Protein AF-A0A2N7XST7-F1 (afdb_monomer_lite)

Structure (mmCIF, N/CA/C/O backbone):
data_AF-A0A2N7XST7-F1
#
_entry.id   AF-A0A2N7XST7-F1
#
loop_
_atom_site.group_PDB
_atom_site.id
_atom_site.type_symbol
_atom_site.label_atom_id
_atom_site.label_alt_id
_atom_site.label_comp_id
_atom_site.label_asym_id
_atom_site.label_entity_id
_atom_site.label_seq_id
_atom_site.pdbx_PDB_ins_code
_atom_site.Cartn_x
_atom_site.Cartn_y
_atom_site.Cartn_z
_atom_site.occupancy
_atom_site.B_iso_or_equiv
_atom_site.auth_seq_id
_atom_site.auth_comp_id
_atom_site.auth_asym_id
_atom_site.auth_atom_id
_atom_site.pdbx_PDB_model_num
ATOM 1 N N . ASN A 1 1 ? -2.894 -2.944 28.668 1.00 60.91 1 ASN A N 1
ATOM 2 C CA . ASN A 1 1 ? -3.264 -3.018 27.241 1.00 60.91 1 ASN A CA 1
ATOM 3 C C . ASN A 1 1 ? -3.103 -4.455 26.781 1.00 60.91 1 ASN A C 1
ATOM 5 O O . ASN A 1 1 ? -2.045 -5.015 27.039 1.00 60.91 1 ASN A O 1
ATOM 9 N N . ARG A 1 2 ? -4.132 -5.078 26.196 1.00 86.75 2 ARG A N 1
ATOM 10 C CA . ARG A 1 2 ? -4.048 -6.458 25.690 1.00 86.75 2 ARG A CA 1
ATOM 11 C C . ARG A 1 2 ? -4.133 -6.401 24.172 1.00 86.75 2 ARG A C 1
ATOM 13 O O . ARG A 1 2 ? -5.186 -6.089 23.637 1.00 86.75 2 ARG A O 1
ATOM 20 N N . LEU A 1 3 ? -3.010 -6.658 23.513 1.00 94.38 3 LEU A N 1
ATOM 21 C CA . LEU A 1 3 ? -2.930 -6.755 22.060 1.00 94.38 3 LEU A CA 1
ATOM 22 C C . LEU A 1 3 ? -3.066 -8.223 21.654 1.00 94.38 3 LEU A C 1
ATOM 24 O O . LEU A 1 3 ? -2.532 -9.107 22.328 1.00 94.38 3 LEU A O 1
ATOM 28 N N . SER A 1 4 ? -3.763 -8.474 20.553 1.00 95.56 4 SER A N 1
ATOM 29 C CA . SER A 1 4 ? -3.814 -9.775 19.888 1.00 95.56 4 SER A CA 1
ATOM 30 C C . SER A 1 4 ? -3.456 -9.593 18.422 1.00 95.56 4 SER A C 1
ATOM 32 O O . SER A 1 4 ? -3.873 -8.628 17.787 1.00 95.56 4 SER A O 1
ATOM 34 N N . HIS A 1 5 ? -2.680 -10.528 17.889 1.00 95.94 5 HIS A N 1
ATOM 35 C CA . HIS A 1 5 ? -2.397 -10.594 16.460 1.00 95.94 5 HIS A CA 1
ATOM 36 C C . HIS A 1 5 ? -3.664 -10.986 15.685 1.00 95.94 5 HIS A C 1
ATOM 38 O O . HIS A 1 5 ? -4.425 -11.835 16.145 1.00 95.94 5 HIS A O 1
ATOM 44 N N . VAL A 1 6 ? -3.882 -10.344 14.533 1.00 95.62 6 VAL A N 1
ATOM 45 C CA . VAL A 1 6 ? -5.011 -10.617 13.624 1.00 95.62 6 VAL A CA 1
ATOM 46 C C . VAL A 1 6 ? -4.501 -11.237 12.326 1.00 95.62 6 VAL A C 1
ATOM 48 O O . VAL A 1 6 ? -4.919 -12.330 11.956 1.00 95.62 6 VAL A O 1
ATOM 51 N N . ALA A 1 7 ? -3.583 -10.554 11.636 1.00 95.69 7 ALA A N 1
ATOM 52 C CA . ALA A 1 7 ? -3.024 -11.015 10.371 1.00 95.69 7 ALA A CA 1
ATOM 53 C C . ALA A 1 7 ? -1.673 -10.351 10.068 1.00 95.69 7 ALA A C 1
ATOM 55 O O . ALA A 1 7 ? -1.355 -9.275 10.571 1.00 95.69 7 ALA A O 1
ATOM 56 N N . ASN A 1 8 ? -0.879 -10.995 9.211 1.00 96.62 8 ASN A N 1
ATOM 57 C CA . ASN A 1 8 ? 0.288 -10.405 8.560 1.00 96.62 8 ASN A CA 1
ATOM 58 C C . ASN A 1 8 ? 0.525 -11.083 7.205 1.00 96.62 8 ASN A C 1
ATOM 60 O O . ASN A 1 8 ? 0.167 -12.241 7.003 1.00 96.62 8 ASN A O 1
ATOM 64 N N . GLY A 1 9 ? 1.186 -10.389 6.283 1.00 95.88 9 GLY A N 1
ATOM 65 C CA . GLY A 1 9 ? 1.425 -10.923 4.946 1.00 95.88 9 GLY A CA 1
ATOM 66 C C . GLY A 1 9 ? 2.292 -10.016 4.087 1.00 95.88 9 GLY A C 1
ATOM 67 O O . GLY A 1 9 ? 2.873 -9.046 4.570 1.00 95.88 9 GLY A O 1
ATOM 68 N N . LYS A 1 10 ? 2.407 -10.364 2.801 1.00 96.75 10 LYS A N 1
ATOM 69 C CA . LYS A 1 10 ? 3.112 -9.571 1.785 1.00 96.75 10 LYS A CA 1
ATOM 70 C C . LYS A 1 10 ? 2.338 -9.633 0.473 1.00 96.75 10 LYS A C 1
ATOM 72 O O . LYS A 1 10 ? 2.094 -10.727 -0.032 1.00 96.75 10 LYS A O 1
ATOM 77 N N . LEU A 1 11 ? 2.031 -8.477 -0.105 1.00 96.19 11 LEU A N 1
ATOM 78 C CA . LEU A 1 11 ? 1.450 -8.381 -1.442 1.00 96.19 11 LEU A CA 1
ATOM 79 C C . LEU A 1 11 ? 2.574 -8.427 -2.483 1.00 96.19 11 LEU A C 1
ATOM 81 O O . LEU A 1 11 ? 3.451 -7.563 -2.505 1.00 96.19 11 LEU A O 1
ATOM 85 N N . LYS A 1 12 ? 2.586 -9.464 -3.326 1.00 96.69 12 LYS A N 1
ATOM 86 C CA . LYS A 1 12 ? 3.623 -9.663 -4.349 1.00 96.69 12 LYS A CA 1
ATOM 87 C C . LYS A 1 12 ? 3.093 -9.259 -5.718 1.00 96.69 12 LYS A C 1
ATOM 89 O O . LYS A 1 12 ? 2.020 -9.683 -6.126 1.00 96.69 12 LYS A O 1
ATOM 94 N N . THR A 1 13 ? 3.879 -8.473 -6.446 1.00 96.69 13 THR A N 1
ATOM 95 C CA . THR A 1 13 ? 3.607 -8.134 -7.848 1.00 96.69 13 THR A CA 1
ATOM 96 C C . THR A 1 13 ? 4.599 -8.853 -8.752 1.00 96.69 13 THR A C 1
ATOM 98 O O . THR A 1 13 ? 5.734 -9.101 -8.346 1.00 96.69 13 THR A O 1
ATOM 101 N N . ASP A 1 14 ? 4.182 -9.175 -9.975 1.00 95.50 14 ASP A N 1
ATOM 102 C CA . ASP A 1 14 ? 5.077 -9.729 -10.991 1.00 95.50 14 ASP A CA 1
ATOM 103 C C . ASP A 1 14 ? 6.124 -8.681 -11.392 1.00 95.50 14 ASP A C 1
ATOM 105 O O . ASP A 1 14 ? 5.781 -7.578 -11.817 1.00 95.50 14 ASP A O 1
ATOM 109 N N . THR A 1 15 ? 7.405 -9.006 -11.232 1.00 92.62 15 THR A N 1
ATOM 110 C CA . THR A 1 15 ? 8.514 -8.101 -11.546 1.00 92.62 15 THR A CA 1
ATOM 111 C C . THR A 1 15 ? 8.763 -7.958 -13.044 1.00 92.62 15 THR A C 1
ATOM 113 O O . THR A 1 15 ? 9.356 -6.953 -13.438 1.00 92.62 15 THR A O 1
ATOM 116 N N . ALA A 1 16 ? 8.295 -8.905 -13.864 1.00 96.25 16 ALA A N 1
ATOM 117 C CA . ALA A 1 16 ? 8.376 -8.831 -15.320 1.00 96.25 16 ALA A CA 1
ATOM 118 C C . ALA A 1 16 ? 7.306 -7.901 -15.917 1.00 96.25 16 ALA A C 1
ATOM 120 O O . ALA A 1 16 ? 7.481 -7.374 -17.017 1.00 96.25 16 ALA A O 1
ATOM 121 N N . ALA A 1 17 ? 6.212 -7.654 -15.189 1.00 97.19 17 ALA A N 1
ATOM 122 C CA . ALA A 1 17 ? 5.141 -6.782 -15.646 1.00 97.19 17 ALA A CA 1
ATOM 123 C C . ALA A 1 17 ? 5.549 -5.291 -15.638 1.00 97.19 17 ALA A C 1
ATOM 125 O O . ALA A 1 17 ? 6.247 -4.829 -14.724 1.00 97.19 17 ALA A O 1
ATOM 126 N N . PRO A 1 18 ? 5.049 -4.484 -16.596 1.00 97.56 18 PRO A N 1
ATOM 127 C CA . PRO A 1 18 ? 5.222 -3.037 -16.571 1.00 97.56 18 PRO A CA 1
ATOM 128 C C . PRO A 1 18 ? 4.702 -2.425 -15.269 1.00 97.56 18 PRO A C 1
ATOM 130 O O . PRO A 1 18 ? 3.661 -2.831 -14.747 1.00 97.56 18 PRO A O 1
ATOM 133 N N . LEU A 1 19 ? 5.391 -1.398 -14.769 1.00 96.62 19 LEU A N 1
ATOM 134 C CA . LEU A 1 19 ? 5.072 -0.787 -13.479 1.00 96.62 19 LEU A CA 1
ATOM 135 C C . LEU A 1 19 ? 3.592 -0.384 -13.315 1.00 96.62 19 LEU A C 1
ATOM 137 O O . LEU A 1 19 ? 3.029 -0.736 -12.282 1.00 96.62 19 LEU A O 1
ATOM 141 N N . PRO A 1 20 ? 2.913 0.247 -14.296 1.00 98.00 20 PRO A N 1
ATOM 142 C CA . PRO A 1 20 ? 1.497 0.586 -14.143 1.00 98.00 20 PRO A CA 1
ATOM 143 C C . PRO A 1 20 ? 0.602 -0.629 -13.854 1.00 98.00 20 PRO A C 1
ATOM 145 O O . PRO A 1 20 ? -0.311 -0.545 -13.039 1.00 98.00 20 PRO A O 1
ATOM 148 N N . ARG A 1 21 ? 0.894 -1.791 -14.460 1.00 98.31 21 ARG A N 1
ATOM 149 C CA . ARG A 1 21 ? 0.156 -3.040 -14.198 1.00 98.31 21 ARG A CA 1
ATOM 150 C C . ARG A 1 21 ? 0.422 -3.569 -12.796 1.00 98.31 21 ARG A C 1
ATOM 152 O O . ARG A 1 21 ? -0.498 -4.048 -12.142 1.00 98.31 21 ARG A O 1
ATOM 159 N N . ARG A 1 22 ? 1.659 -3.440 -12.317 1.00 98.31 22 ARG A N 1
ATOM 160 C CA . ARG A 1 22 ? 2.028 -3.810 -10.946 1.00 98.31 22 ARG A CA 1
ATOM 161 C C . ARG A 1 22 ? 1.321 -2.931 -9.916 1.00 98.31 22 ARG A C 1
ATOM 163 O O . ARG A 1 22 ? 0.818 -3.461 -8.935 1.00 98.31 22 ARG A O 1
ATOM 170 N N . LEU A 1 23 ? 1.248 -1.621 -10.156 1.00 98.50 23 LEU A N 1
ATOM 171 C CA . LEU A 1 23 ? 0.543 -0.671 -9.290 1.00 98.50 23 LEU A CA 1
ATOM 172 C C . LEU A 1 23 ? -0.967 -0.950 -9.250 1.00 98.50 23 LEU A C 1
ATOM 174 O O . LEU A 1 23 ? -1.538 -0.997 -8.168 1.00 98.50 23 LEU A O 1
ATOM 178 N N . ALA A 1 24 ? -1.592 -1.228 -10.399 1.00 98.50 24 ALA A N 1
ATOM 179 C CA . ALA A 1 24 ? -3.004 -1.616 -10.453 1.00 98.50 24 ALA A CA 1
ATOM 180 C C . ALA A 1 24 ? -3.282 -2.940 -9.717 1.00 98.50 24 ALA A C 1
ATOM 182 O O . ALA A 1 24 ? -4.285 -3.074 -9.024 1.00 98.50 24 ALA A O 1
ATOM 183 N N . HIS A 1 25 ? -2.381 -3.921 -9.831 1.00 98.44 25 HIS A N 1
ATOM 184 C CA . HIS A 1 25 ? -2.511 -5.176 -9.092 1.00 98.44 25 HIS A CA 1
ATOM 185 C C . HIS A 1 25 ? -2.336 -4.970 -7.578 1.00 98.44 25 HIS A C 1
ATOM 187 O O . HIS A 1 25 ? -3.064 -5.571 -6.791 1.00 98.44 25 HIS A O 1
ATOM 193 N N . LEU A 1 26 ? -1.407 -4.100 -7.166 1.00 98.44 26 LEU A N 1
ATOM 194 C CA . LEU A 1 26 ? -1.243 -3.716 -5.764 1.00 98.44 26 LEU A CA 1
ATOM 195 C C . LEU A 1 26 ? -2.519 -3.070 -5.202 1.00 98.44 26 LEU A C 1
ATOM 197 O O . LEU A 1 26 ? -2.955 -3.478 -4.132 1.00 98.44 26 LEU A O 1
ATOM 201 N N . ASP A 1 27 ? -3.128 -2.130 -5.932 1.00 98.62 27 ASP A N 1
ATOM 202 C CA . ASP A 1 27 ? -4.395 -1.481 -5.556 1.00 98.62 27 ASP A CA 1
ATOM 203 C C . ASP A 1 27 ? -5.526 -2.498 -5.354 1.00 98.62 27 ASP A C 1
ATOM 205 O O . ASP A 1 27 ? -6.211 -2.477 -4.332 1.00 98.62 27 ASP A O 1
ATOM 209 N N . ALA A 1 28 ? -5.680 -3.440 -6.290 1.00 98.38 28 ALA A N 1
ATOM 210 C CA . ALA A 1 28 ? -6.714 -4.469 -6.216 1.00 98.38 28 ALA A CA 1
ATOM 211 C C . ALA A 1 28 ? -6.534 -5.389 -4.997 1.00 98.38 28 ALA A C 1
ATOM 213 O O . ALA A 1 28 ? -7.489 -5.635 -4.260 1.00 98.38 28 ALA A O 1
ATOM 214 N N . MET A 1 29 ? -5.308 -5.869 -4.757 1.00 98.44 29 MET A N 1
ATOM 215 C CA . MET A 1 29 ? -5.012 -6.712 -3.595 1.00 98.44 29 MET A CA 1
ATOM 216 C C . MET A 1 29 ? -5.179 -5.957 -2.273 1.00 98.44 29 MET A C 1
ATOM 218 O O . MET A 1 29 ? -5.689 -6.521 -1.309 1.00 98.44 29 MET A O 1
ATOM 222 N N . LEU A 1 30 ? -4.751 -4.693 -2.215 1.00 98.00 30 LEU A N 1
ATOM 223 C CA . LEU A 1 30 ? -4.895 -3.871 -1.018 1.00 98.00 30 LEU A CA 1
ATOM 224 C C . LEU A 1 30 ? -6.367 -3.571 -0.726 1.00 98.00 30 LEU A C 1
ATOM 226 O O . LEU A 1 30 ? -6.791 -3.693 0.415 1.00 98.00 30 LEU A O 1
ATOM 230 N N . SER A 1 31 ? -7.154 -3.249 -1.752 1.00 98.00 31 SER A N 1
ATOM 23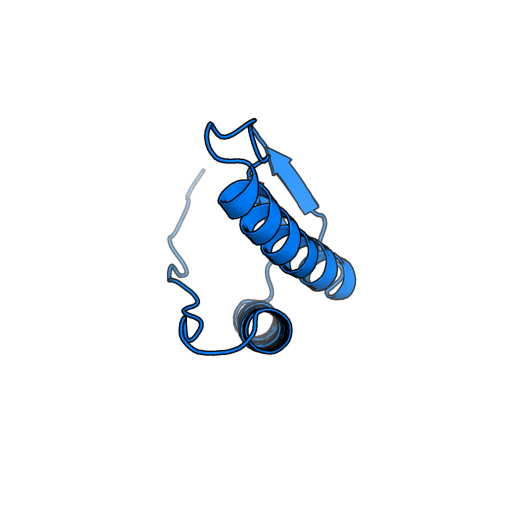1 C CA . SER A 1 31 ? -8.595 -3.020 -1.615 1.00 98.00 31 SER A CA 1
ATOM 232 C C . SER A 1 31 ? -9.311 -4.251 -1.054 1.00 98.00 31 SER A C 1
ATOM 234 O O . SER A 1 31 ? -10.123 -4.116 -0.144 1.00 98.00 31 SER A O 1
ATOM 236 N N . ALA A 1 32 ? -8.972 -5.451 -1.540 1.00 98.00 32 ALA A N 1
ATOM 237 C CA . ALA A 1 32 ? -9.502 -6.698 -0.991 1.00 98.00 32 ALA A CA 1
ATOM 238 C C . ALA A 1 32 ? -9.108 -6.882 0.484 1.00 98.00 32 ALA A C 1
ATOM 240 O O . ALA A 1 32 ? -9.966 -7.146 1.318 1.00 98.00 32 ALA A O 1
ATOM 241 N N . LEU A 1 33 ? -7.838 -6.640 0.828 1.00 97.62 33 LEU A N 1
ATOM 242 C CA . LEU A 1 33 ? -7.349 -6.750 2.205 1.00 97.62 33 LEU A CA 1
ATOM 243 C C . LEU A 1 33 ? -8.068 -5.788 3.167 1.00 97.62 33 LEU A C 1
ATOM 245 O O . LEU A 1 33 ? -8.387 -6.164 4.294 1.00 97.62 33 LEU A O 1
ATOM 249 N N . LEU A 1 34 ? -8.318 -4.548 2.732 1.00 97.31 34 LEU A N 1
ATOM 250 C CA . LEU A 1 34 ? -9.046 -3.557 3.526 1.00 97.31 34 LEU A CA 1
ATOM 251 C C . LEU A 1 34 ? -10.503 -3.976 3.756 1.00 97.31 34 LEU A C 1
ATOM 253 O O . LEU A 1 34 ? -11.020 -3.755 4.845 1.00 97.31 34 LEU A O 1
ATOM 257 N N . ILE A 1 35 ? -11.145 -4.613 2.771 1.00 97.19 35 ILE A N 1
ATOM 258 C CA . ILE A 1 35 ? -12.504 -5.157 2.910 1.00 97.19 35 ILE A CA 1
ATOM 259 C C . ILE A 1 35 ? -12.519 -6.353 3.868 1.00 97.19 35 ILE A C 1
ATOM 261 O O . ILE A 1 35 ? -13.365 -6.404 4.757 1.00 97.19 35 ILE A O 1
ATOM 265 N N . ASP A 1 36 ? -11.580 -7.287 3.712 1.00 97.38 36 ASP A N 1
ATOM 266 C CA . ASP A 1 36 ? -11.536 -8.528 4.493 1.00 97.38 36 ASP A CA 1
ATOM 267 C C . ASP A 1 36 ? -11.288 -8.276 5.987 1.00 97.38 36 ASP A C 1
ATOM 269 O O . ASP A 1 36 ? -11.784 -9.018 6.837 1.00 97.38 36 ASP A O 1
ATOM 273 N N . HIS A 1 37 ? -10.515 -7.236 6.316 1.00 96.94 37 HIS A N 1
ATOM 274 C CA . HIS A 1 37 ? -10.148 -6.922 7.697 1.00 96.94 37 HIS A CA 1
ATOM 275 C C . HIS A 1 37 ? -10.871 -5.717 8.298 1.00 96.94 37 HIS A C 1
ATOM 277 O O . HIS A 1 37 ? -10.881 -5.613 9.522 1.00 96.94 37 HIS A O 1
ATOM 283 N N . ALA A 1 38 ? -11.440 -4.830 7.476 1.00 96.69 38 ALA A N 1
ATOM 284 C CA . ALA A 1 38 ? -12.152 -3.619 7.893 1.00 96.69 38 ALA A CA 1
ATOM 285 C C . ALA A 1 38 ? -11.478 -2.874 9.072 1.00 96.69 38 ALA A C 1
ATOM 287 O O . ALA A 1 38 ? -12.097 -2.716 10.126 1.00 96.69 38 ALA A O 1
ATOM 288 N N . PRO A 1 39 ? -10.196 -2.469 8.947 1.00 97.31 39 PRO A N 1
ATOM 289 C CA . PRO A 1 39 ? -9.497 -1.784 10.031 1.00 97.31 39 PRO A CA 1
ATOM 290 C C . PRO A 1 39 ? -10.081 -0.386 10.274 1.00 97.31 39 PRO A C 1
ATOM 292 O O . PRO A 1 39 ? -10.620 0.224 9.358 1.00 97.31 39 PRO A O 1
ATOM 295 N N . ASP A 1 40 ? -9.890 0.157 11.477 1.00 97.06 40 ASP A N 1
ATOM 296 C CA . ASP A 1 40 ? -10.343 1.516 11.816 1.00 97.06 40 ASP A CA 1
ATOM 297 C C . ASP A 1 40 ? -9.355 2.616 11.380 1.00 97.06 40 ASP A C 1
ATOM 299 O O . ASP A 1 40 ? -9.731 3.775 11.223 1.00 97.06 40 ASP A O 1
ATOM 303 N N . ALA A 1 41 ? -8.076 2.273 11.197 1.00 97.19 41 ALA A N 1
ATOM 304 C CA . ALA A 1 41 ? -7.017 3.216 10.836 1.00 97.19 41 ALA A CA 1
ATOM 305 C C . ALA A 1 41 ? -5.905 2.541 10.023 1.00 97.19 41 ALA A C 1
ATOM 307 O O . ALA A 1 41 ? -5.729 1.319 10.059 1.00 97.19 41 ALA A O 1
ATOM 308 N N . CYS A 1 42 ? -5.118 3.351 9.314 1.00 97.62 42 CYS A N 1
ATOM 309 C CA . CYS A 1 42 ? -3.959 2.913 8.547 1.00 97.62 42 CYS A CA 1
ATOM 310 C C . CYS A 1 42 ? -2.686 3.603 9.053 1.00 97.62 42 CYS A C 1
ATOM 312 O O . CYS A 1 42 ? -2.671 4.810 9.274 1.00 97.62 42 CYS A O 1
ATOM 314 N N . ALA A 1 43 ? -1.601 2.845 9.195 1.00 97.31 43 ALA A N 1
ATOM 315 C CA . ALA A 1 43 ? -0.276 3.380 9.488 1.00 97.31 43 ALA A CA 1
ATOM 316 C C . ALA A 1 43 ? 0.672 3.049 8.331 1.00 97.31 43 ALA A C 1
ATOM 318 O O . ALA A 1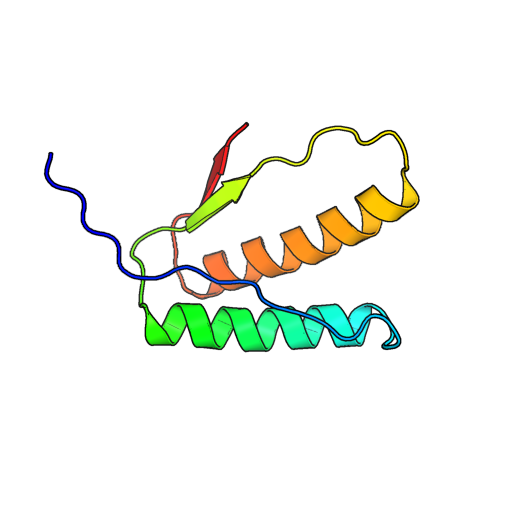 43 ? 0.743 1.894 7.900 1.00 97.31 43 ALA A O 1
ATOM 319 N N . VAL A 1 44 ? 1.395 4.050 7.830 1.00 96.19 44 VAL A N 1
ATOM 320 C CA . VAL A 1 44 ? 2.328 3.911 6.704 1.00 96.19 44 VAL A CA 1
ATOM 321 C C . VAL A 1 44 ? 3.675 4.527 7.071 1.00 96.19 44 VAL A C 1
ATOM 323 O O . VAL A 1 44 ? 3.745 5.641 7.576 1.00 96.19 44 VAL A O 1
ATOM 326 N N . GLU A 1 45 ? 4.762 3.818 6.787 1.00 94.75 45 GLU A N 1
ATOM 327 C CA . GLU A 1 45 ? 6.120 4.325 7.011 1.00 94.75 45 GLU A CA 1
ATOM 328 C C . GLU A 1 45 ? 6.435 5.510 6.075 1.00 94.75 45 GLU A C 1
ATOM 330 O O . GLU A 1 45 ? 6.029 5.545 4.900 1.00 94.75 45 GLU A O 1
ATOM 335 N N . GLU A 1 46 ? 7.147 6.504 6.592 1.00 90.62 46 GLU A N 1
ATOM 336 C CA . GLU A 1 46 ? 7.738 7.586 5.814 1.00 90.62 46 GLU A CA 1
ATOM 337 C C . GLU A 1 46 ? 8.899 7.064 4.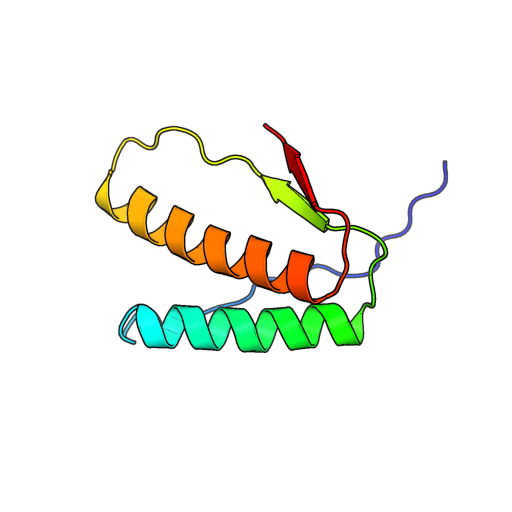963 1.00 90.62 46 GLU A C 1
ATOM 339 O O . GLU A 1 46 ? 9.658 6.176 5.344 1.00 90.62 46 GLU A O 1
ATOM 344 N N . VAL A 1 47 ? 9.045 7.608 3.754 1.00 85.44 47 VAL A N 1
ATOM 345 C CA . VAL A 1 47 ? 10.144 7.204 2.870 1.00 85.44 47 VAL A CA 1
ATOM 346 C C . VAL A 1 47 ? 11.332 8.118 3.111 1.00 85.44 47 VAL A C 1
ATOM 348 O O . VAL A 1 47 ? 11.291 9.298 2.768 1.00 85.44 47 VAL A O 1
ATOM 351 N N . PHE A 1 48 ? 12.421 7.552 3.620 1.00 80.31 48 PHE A N 1
ATOM 352 C CA . PHE A 1 48 ? 13.698 8.249 3.721 1.00 80.31 48 PHE A CA 1
ATOM 353 C C . PHE A 1 48 ? 14.465 8.251 2.397 1.00 80.31 48 PHE A C 1
ATOM 355 O O . PHE A 1 48 ? 14.265 7.410 1.513 1.00 80.31 48 PHE A O 1
ATOM 362 N N . VAL A 1 49 ? 15.381 9.213 2.266 1.00 69.50 49 VAL A N 1
ATOM 363 C CA . VAL A 1 49 ? 16.259 9.339 1.099 1.00 69.50 49 VAL A CA 1
ATOM 364 C C . VAL A 1 49 ? 17.094 8.068 0.950 1.00 69.50 49 VAL A C 1
ATOM 366 O O . VAL A 1 49 ? 17.961 7.773 1.769 1.00 69.50 49 VAL A O 1
ATOM 369 N N . ASN A 1 50 ? 16.834 7.312 -0.115 1.00 67.50 50 ASN A N 1
ATOM 370 C CA . ASN A 1 50 ? 17.577 6.097 -0.433 1.00 67.50 50 ASN A CA 1
ATOM 371 C C . ASN A 1 50 ? 18.757 6.410 -1.370 1.00 67.50 50 ASN A C 1
ATOM 373 O O . ASN A 1 50 ? 18.664 7.303 -2.213 1.00 67.50 50 ASN A O 1
ATOM 377 N N . ALA A 1 51 ? 19.837 5.629 -1.283 1.00 72.44 51 ALA A N 1
ATOM 378 C CA . ALA A 1 51 ? 21.054 5.837 -2.076 1.00 72.44 51 ALA A CA 1
ATOM 379 C C . ALA A 1 51 ? 20.841 5.659 -3.595 1.00 72.44 51 ALA A C 1
ATOM 381 O O . ALA A 1 51 ? 21.622 6.177 -4.391 1.00 72.44 51 ALA A O 1
ATOM 382 N N . ASN A 1 52 ? 19.789 4.938 -4.009 1.00 84.44 52 ASN A N 1
ATOM 383 C CA . ASN A 1 52 ? 19.448 4.712 -5.414 1.00 84.44 52 ASN A CA 1
ATOM 384 C C . ASN A 1 52 ? 18.115 5.397 -5.794 1.00 84.44 52 ASN A C 1
ATOM 386 O O . ASN A 1 52 ? 17.038 4.862 -5.497 1.00 84.44 52 ASN A O 1
ATOM 390 N N . PRO A 1 53 ? 18.163 6.529 -6.523 1.00 84.00 53 PRO A N 1
ATOM 391 C CA . PRO A 1 53 ? 16.978 7.298 -6.904 1.00 84.00 53 PRO A CA 1
ATOM 392 C C . PRO A 1 53 ? 15.937 6.508 -7.709 1.00 84.00 53 PRO A C 1
ATOM 394 O O . PRO A 1 53 ? 14.737 6.728 -7.555 1.00 84.00 53 PRO A O 1
ATOM 397 N N . GLN A 1 54 ? 16.359 5.561 -8.555 1.00 86.19 54 GLN A N 1
ATOM 398 C CA . GLN A 1 54 ? 15.432 4.812 -9.410 1.00 86.19 54 GLN A CA 1
ATOM 399 C C . GLN A 1 54 ? 14.564 3.837 -8.612 1.00 86.19 54 GLN A C 1
ATOM 401 O O . GLN A 1 54 ? 13.377 3.679 -8.907 1.00 86.19 54 GLN A O 1
ATOM 406 N N . SER A 1 55 ? 15.135 3.170 -7.606 1.00 86.06 55 SER A N 1
ATOM 407 C CA . SER A 1 55 ? 14.352 2.325 -6.700 1.00 86.06 55 SER A CA 1
ATOM 408 C C . SER A 1 55 ? 13.453 3.158 -5.794 1.00 86.06 55 SER A C 1
ATOM 410 O O . SER A 1 55 ? 12.310 2.761 -5.571 1.00 86.06 55 SER A O 1
ATOM 412 N N . THR A 1 56 ? 13.917 4.333 -5.350 1.00 89.62 56 THR A N 1
ATOM 413 C CA . THR A 1 56 ? 13.107 5.268 -4.555 1.00 89.62 56 THR A CA 1
ATOM 414 C C . THR A 1 56 ? 11.860 5.698 -5.310 1.00 89.62 56 THR A C 1
ATOM 416 O O . THR A 1 56 ? 10.769 5.645 -4.755 1.00 89.62 56 THR A O 1
ATOM 419 N N . LEU A 1 57 ? 11.986 6.045 -6.595 1.00 91.69 57 LEU A N 1
ATOM 420 C CA . LEU A 1 57 ? 10.849 6.460 -7.421 1.00 91.69 57 LEU A CA 1
ATOM 421 C C . LEU A 1 57 ? 9.760 5.380 -7.515 1.00 91.69 57 LEU A C 1
ATOM 423 O O . LEU A 1 57 ? 8.576 5.677 -7.368 1.00 91.69 57 LEU A O 1
ATOM 427 N N . LYS A 1 58 ? 10.150 4.112 -7.692 1.00 92.19 58 LYS A N 1
ATOM 428 C CA . LYS A 1 58 ? 9.195 2.990 -7.718 1.00 92.19 58 LYS A CA 1
ATOM 429 C C . LYS A 1 58 ? 8.527 2.784 -6.357 1.00 92.19 58 LYS A C 1
ATOM 431 O O . LYS A 1 58 ? 7.334 2.495 -6.306 1.00 92.19 58 LYS A O 1
ATOM 436 N N . LEU A 1 59 ? 9.290 2.935 -5.272 1.00 93.00 59 LEU A N 1
ATOM 437 C CA . LEU A 1 59 ? 8.781 2.825 -3.906 1.00 93.00 59 LEU A CA 1
ATOM 438 C C . LEU A 1 59 ? 7.736 3.907 -3.615 1.00 93.00 59 LEU A C 1
ATOM 440 O O . LEU A 1 59 ? 6.634 3.572 -3.190 1.00 93.00 59 LEU A O 1
ATOM 444 N N . VAL A 1 60 ? 8.034 5.180 -3.896 1.00 94.38 60 VAL A N 1
ATOM 445 C CA . VAL A 1 60 ? 7.087 6.278 -3.630 1.00 94.38 60 VAL A CA 1
ATOM 446 C C . VAL A 1 60 ? 5.826 6.175 -4.491 1.00 94.38 60 VAL A C 1
ATOM 448 O O . VAL A 1 60 ? 4.743 6.507 -4.024 1.00 94.38 60 VAL A O 1
ATOM 451 N N . GLN A 1 61 ? 5.924 5.640 -5.713 1.00 96.25 61 GLN A N 1
ATOM 452 C CA . GLN A 1 61 ? 4.752 5.365 -6.553 1.00 96.25 61 GLN A CA 1
ATOM 453 C C . GLN A 1 61 ? 3.863 4.264 -5.960 1.00 96.25 61 GLN A C 1
ATOM 455 O O . GLN A 1 61 ? 2.647 4.427 -5.902 1.00 96.25 61 GLN A O 1
ATOM 460 N N . ALA A 1 62 ? 4.454 3.167 -5.475 1.00 96.62 62 ALA A N 1
ATOM 461 C CA . ALA A 1 62 ? 3.708 2.121 -4.774 1.00 96.62 62 ALA A CA 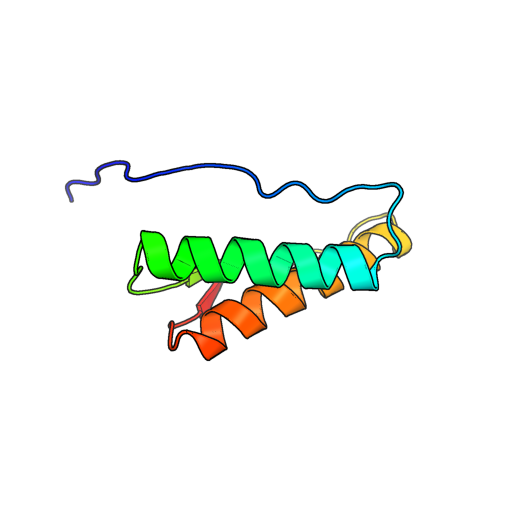1
ATOM 462 C C . ALA A 1 62 ? 3.081 2.645 -3.474 1.00 96.62 62 ALA A C 1
ATOM 464 O O . ALA A 1 62 ? 1.917 2.367 -3.199 1.00 96.62 62 ALA A O 1
ATOM 465 N N . ARG A 1 63 ? 3.815 3.463 -2.712 1.00 96.62 63 ARG A N 1
ATOM 466 C CA . ARG A 1 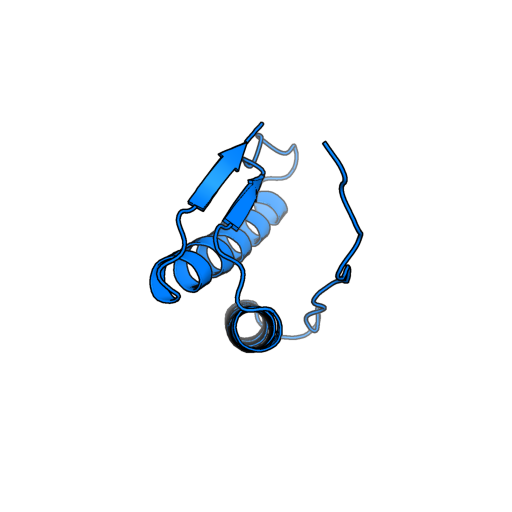63 ? 3.296 4.135 -1.516 1.00 96.62 63 ARG A CA 1
ATOM 467 C C . ARG A 1 63 ? 2.110 5.039 -1.835 1.00 96.62 63 ARG A C 1
ATOM 469 O O . ARG A 1 63 ? 1.124 5.003 -1.113 1.00 96.62 63 ARG A O 1
ATOM 476 N N . GLY A 1 64 ? 2.170 5.797 -2.929 1.00 97.38 64 GLY A N 1
ATOM 477 C CA . GLY A 1 64 ? 1.049 6.622 -3.381 1.00 97.38 64 GLY A CA 1
ATOM 478 C C . GLY A 1 64 ? -0.233 5.811 -3.595 1.00 97.38 64 GLY A C 1
ATOM 479 O O . GLY A 1 64 ? -1.309 6.263 -3.211 1.00 97.38 64 GLY A O 1
ATOM 480 N N . VAL A 1 65 ? -0.119 4.586 -4.123 1.00 98.19 65 VAL A N 1
ATOM 481 C CA . VAL A 1 65 ? -1.260 3.659 -4.238 1.00 98.19 65 VAL A CA 1
ATOM 482 C C . VAL A 1 65 ? -1.788 3.261 -2.860 1.00 98.19 65 VAL A C 1
ATOM 484 O O . VAL A 1 65 ? -2.995 3.306 -2.650 1.00 98.19 65 VAL A O 1
ATOM 487 N N . VAL A 1 66 ? -0.905 2.932 -1.910 1.00 97.88 66 VAL A N 1
ATOM 488 C CA . VAL A 1 66 ? -1.303 2.558 -0.541 1.00 97.88 66 VAL A CA 1
ATOM 489 C C . VAL A 1 66 ? -2.069 3.687 0.148 1.00 97.88 66 VAL A C 1
ATOM 491 O O . VAL A 1 66 ? -3.168 3.463 0.649 1.00 97.88 66 VAL A O 1
ATOM 494 N N . LEU A 1 67 ? -1.519 4.903 0.120 1.00 97.94 67 LEU A N 1
ATOM 495 C CA . LEU A 1 67 ? -2.145 6.082 0.720 1.00 97.94 67 LEU A CA 1
ATOM 496 C C . LEU A 1 67 ? -3.504 6.385 0.083 1.00 97.94 67 LEU A C 1
ATOM 498 O O . LEU A 1 67 ? -4.481 6.631 0.785 1.00 97.94 67 LEU A O 1
ATOM 502 N N . CYS A 1 68 ? -3.582 6.333 -1.250 1.00 98.00 68 CYS A N 1
ATOM 503 C CA . CYS A 1 68 ? -4.821 6.604 -1.970 1.00 98.00 68 CYS A CA 1
ATOM 504 C C . CYS A 1 68 ? -5.901 5.558 -1.663 1.00 98.00 68 CYS A C 1
ATOM 506 O O . CYS A 1 68 ? -7.050 5.927 -1.429 1.00 98.00 68 CYS A O 1
ATOM 508 N N . ALA A 1 69 ? -5.545 4.272 -1.631 1.00 98.00 69 ALA A N 1
ATOM 509 C CA . ALA A 1 69 ? -6.478 3.197 -1.310 1.00 98.00 69 ALA A CA 1
ATOM 510 C C . ALA A 1 69 ? -7.003 3.306 0.131 1.00 98.00 69 ALA A C 1
ATOM 512 O O . ALA A 1 69 ? -8.211 3.210 0.341 1.00 98.00 69 ALA A O 1
ATOM 513 N N . ALA A 1 70 ? -6.124 3.574 1.104 1.00 97.75 70 ALA A N 1
ATOM 514 C CA . ALA A 1 70 ? -6.515 3.762 2.500 1.00 97.75 70 ALA A CA 1
ATOM 515 C C . ALA A 1 70 ? -7.451 4.971 2.678 1.00 97.75 70 ALA A C 1
ATOM 517 O O . ALA A 1 70 ? -8.524 4.836 3.262 1.00 97.75 70 ALA A O 1
ATOM 518 N N . ALA A 1 71 ? -7.105 6.122 2.090 1.00 97.38 71 ALA A N 1
ATOM 519 C CA . ALA A 1 71 ? -7.946 7.318 2.142 1.00 97.38 71 ALA A CA 1
ATOM 520 C C . ALA A 1 71 ? -9.308 7.104 1.456 1.00 97.38 71 ALA A C 1
ATOM 522 O O . ALA A 1 71 ? -10.343 7.525 1.967 1.00 97.38 71 ALA A O 1
ATOM 523 N N . ARG A 1 72 ? -9.341 6.400 0.315 1.00 97.62 72 ARG A N 1
ATOM 524 C CA . ARG A 1 72 ? -10.591 6.036 -0.379 1.00 97.62 72 ARG A CA 1
ATOM 525 C C . ARG A 1 72 ? -11.480 5.097 0.434 1.00 97.62 72 ARG A C 1
ATOM 527 O O . ARG A 1 72 ? -12.694 5.140 0.262 1.00 97.62 72 ARG A O 1
ATOM 534 N N . ALA A 1 73 ? -10.888 4.254 1.276 1.00 97.31 73 ALA A N 1
ATOM 535 C CA . ALA A 1 73 ? -11.613 3.392 2.202 1.00 97.31 73 ALA A CA 1
ATOM 536 C C . ALA A 1 73 ? -12.135 4.148 3.442 1.00 97.31 73 ALA A C 1
ATOM 538 O O . ALA A 1 73 ? -12.798 3.544 4.278 1.00 97.31 73 ALA A O 1
ATOM 539 N N . GLY A 1 74 ? -11.869 5.456 3.552 1.00 97.25 74 GLY A N 1
ATOM 540 C CA . GLY A 1 74 ? -12.314 6.290 4.669 1.00 97.25 74 GLY A CA 1
ATOM 541 C C . GLY A 1 74 ? -11.466 6.143 5.931 1.00 97.25 74 GLY A C 1
ATOM 542 O O . GLY A 1 74 ? -11.937 6.497 7.005 1.00 97.25 74 GLY A O 1
ATOM 543 N N . LEU A 1 75 ? -10.246 5.611 5.814 1.00 98.00 75 LEU A N 1
ATOM 544 C CA . LEU A 1 75 ? -9.355 5.407 6.954 1.00 98.00 75 LEU A CA 1
ATOM 545 C C . LEU A 1 75 ? -8.576 6.674 7.289 1.00 98.00 75 LEU A C 1
ATOM 547 O O . LEU A 1 75 ? -8.040 7.334 6.394 1.00 98.00 75 LEU A O 1
ATOM 551 N N . ASP A 1 76 ? -8.410 6.929 8.584 1.00 96.94 76 ASP A N 1
ATOM 552 C CA . ASP A 1 76 ? -7.407 7.871 9.067 1.00 96.94 76 ASP A CA 1
ATOM 553 C C . ASP A 1 76 ? -6.012 7.280 8.830 1.00 96.94 76 ASP A C 1
ATOM 555 O O . ASP A 1 76 ? -5.688 6.184 9.301 1.00 96.94 76 ASP A O 1
ATOM 559 N N . VAL A 1 77 ? -5.188 7.999 8.063 1.00 97.38 77 VAL A N 1
ATOM 560 C CA . VAL A 1 77 ? -3.835 7.567 7.696 1.00 97.38 77 VAL A CA 1
ATOM 561 C C . VAL A 1 77 ? -2.805 8.323 8.528 1.00 97.38 77 VAL A C 1
ATOM 563 O O . VAL A 1 77 ? -2.663 9.536 8.397 1.00 97.38 77 VAL A O 1
ATOM 566 N N . GLY A 1 78 ? -2.069 7.595 9.366 1.00 97.06 78 GLY A N 1
ATOM 567 C CA . GLY A 1 78 ? -0.896 8.095 10.079 1.00 97.06 78 GLY A CA 1
ATOM 568 C C . GLY A 1 78 ? 0.398 7.750 9.343 1.00 97.06 78 GLY A C 1
ATOM 569 O O . GLY A 1 78 ? 0.593 6.606 8.924 1.00 97.06 78 GLY A O 1
ATOM 570 N N . GLU A 1 79 ? 1.293 8.727 9.210 1.00 95.12 79 GLU A N 1
ATOM 571 C CA . GLU A 1 79 ? 2.637 8.553 8.649 1.00 95.12 79 GLU A CA 1
ATOM 572 C C . GLU A 1 79 ? 3.685 8.597 9.774 1.00 95.12 79 GLU A C 1
ATOM 574 O O . GLU A 1 79 ? 3.584 9.433 10.674 1.00 95.12 79 GLU A O 1
ATOM 579 N N . TYR A 1 80 ? 4.648 7.667 9.761 1.00 92.38 80 TYR A N 1
ATOM 580 C CA . TYR A 1 80 ? 5.622 7.496 10.851 1.00 92.38 80 TYR A CA 1
ATOM 581 C C . TYR A 1 80 ? 7.043 7.215 10.347 1.00 92.38 80 TYR A C 1
ATOM 583 O O . TYR A 1 80 ? 7.218 6.495 9.364 1.00 92.38 80 TYR A O 1
ATOM 591 N N . ALA A 1 81 ? 8.028 7.764 11.062 1.00 81.50 81 ALA A N 1
ATOM 592 C CA . ALA A 1 81 ? 9.470 7.626 10.843 1.00 81.50 81 ALA A CA 1
ATOM 593 C C . ALA A 1 81 ? 10.072 6.352 11.457 1.00 81.50 81 ALA A C 1
ATOM 595 O O . ALA A 1 81 ? 9.601 5.936 12.543 1.00 81.50 81 ALA A O 1
#

Foldseek 3Di:
DDDDDDDDDDDDFDPPDDLVVRLVSLLVVLLVVCVVVVDQAEEDEDDDDDPDVVVSVSVVSSVVSVVVSCVVSVHHYHYYD

Sequence (81 aa):
NRLSHVANGKLKTDTAAPLPRRLAHLDAMLSALLIDHAPDACAVEEVFVNANPQSTLKLVQARGVVLCAAARAGLDVGEYA

Radius of gyration: 13.96 Å; chains: 1; bounding box: 34×20×44 Å

Secondary structure (DSSP, 8-state):
--------------SSS-HHHHHHHHHHHHHHHHHHH--SEEEEE-----S-HHHHHHHHHHHHHHHHHHHHTT-EEEEE-

pLDDT: mean 93.92, std 7.33, range [60.91, 98.62]

=== Feature glossary ===
Legend for the data blocks above and below:

— What the protein is —

The amino-acid sequence is the protein's primary structure: the linear order of residues from the N-terminus to the C-terminus, written in one-letter code. Everything else here — the 3D coordinates, the secondary structure, the domain annotations — is ultimately a consequence of this string.

Database cross-references. InterPro integrates a dozen domain/family signature databases into unified entries with residue-range hits. GO terms attach function/process/location labels with evidence codes. CATH codes position the fold in a four-level structural taxonomy. Organism is the NCBI-taxonomy species name.

— Where its atoms are —

The mmCIF block holds the 3D Cartesian coordinates of each backbone atom (N, Cα, C, O) in ångströms. mmCIF is the PDB's canonical archive format — a tagged-loop text representation of the atomic model.

The six renders are orthographic views along the three Cartesian axes in both directions. Representation (cartoon, sticks, or surface) and color scheme (sequence-rainbow or by-chain) vary across proteins so the training set covers all the common visualization conventions.

— Local backbone conformation —

Secondary structure is the local, repeating backbone conformation. DSSP classifies it into eight states by reading the hydrogen-bond network: three helix types (H, G, I), two β types (E, B), two non-regular types (T, S), and unstructured coil (-).

SS3 is a coarse helix/strand/coil call (letters a/b/c) made by the P-SEA algorithm from inter-Cα distances and dihedrals. It is less detailed than DSSP but needs only Cα positions.

Backbone dihedral angles. Every residue except chain termini has a φ (preceding-C → N → Cα → C) and a ψ (N → Cα → C → next-N). They are reported in degrees following the IUPAC sign convention. Secondary structure is essentially a statement about which (φ, ψ) basin each residue occupies.

— Global shape and packing —

The geometric summary reports three shape descriptors. Rg (radius of gyration) measures how spread out the Cα atoms are about their centre of mass; compact globular proteins have small Rg, elongated or unfolded ones large. Cα contacts (<8 Å, |i−j|>4) count long-range residue pairs in spatial proximity — high for tightly packed folds, near zero for rods or random coil. The bounding-box extents give the protein's footprint along x, y, z in Å.

Solvent accessibility: the surface area of each residue that a 1.4 Å water probe can touch, in Å². When only backbone atoms are present the absolute values are lower than full-atom SASA (side chains contribute most of the area) and are flagged as backbone-only.

Plot images: a contact map (which residues are close in 3D, as an N×N binary image), a Ramachandran scatter (backbone torsion angles, revealing secondary-structure composition at a glance), and — for AlphaFold structures — a PAE heatmap (pairwise prediction confidence).

— Structural neighborhood —

Foldseek's 3Di representation compresses backbone geometry into a per-residue letter drawn from a learned twenty-state alphabet. It captures the tertiary interaction pattern around each residue — which residues are packed against it in space, regardless of where they are in sequence.

Structural nearest neighbors (via Foldseek easy-search vs the PDB). Reported per hit: target PDB id, E-value, and alignment TM-score. A TM-score above ~0.5 is the conventional threshold for 'same fold'.

— Confidence and disorder —

pLDDT (predicted Local Distance Difference Test) is AlphaFold's per-residue confidence score, ranging from 0 to 100. Values above 90 indicate high confidence (typically well-packed cores); 70–90 is confident; 50–70 low confidence; below 50 usually means the region is disordered or the prediction is unreliable there. AlphaFold stores pLDDT in the mmCIF B-factor column.

For experimental (PDB) structures, the B-factor (temperature factor) quantifies the positional spread of each atom in the crystal — a combination of thermal vibration and static disorder — in units of Å². High B-factors mark flexible loops or poorly resolved regions; low B-factors mark the rigid, well-ordered core.

Predicted Aligned Error (PAE) is an AlphaFold confidence matrix: entry (i, j) is the expected error in the position of residue j, in ångströms, when the prediction is superimposed on the true structure at residue i. Low PAE within a block of residues means that block is internally rigi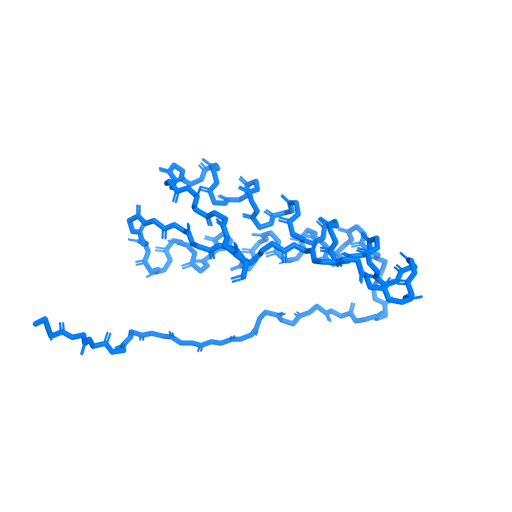d and well-predicted; high PAE between two blocks means their relative placement is uncertain even if each block individually is confident.